Protein AF-A0A392W012-F1 (afdb_monomer)

pLDDT: mean 75.73, std 12.3, range [46.34, 92.5]

Sequence (65 aa):
DAVSHWGTPESVSEIRSFLGLAGYYRRFIEGFSKLALPLTKLTRKEQALFGMVIARRVFKNSKED

Mean predicted aligned error: 10.98 Å

Radius of gyration: 16.83 Å; Cα contacts (8 Å, |Δi|>4): 14; chains: 1; bounding box: 23×23×55 Å

Secondary structure (DSSP, 8-state):
-TTTTPPPP-SHHHHHHHHHHHHHHTTTSTTHHHHHHHHHHHHHHHHHHHHHHHHHHHHHHTT--

Organism: NCBI:txid97028

Structure (mmCIF, N/CA/C/O backbone):
data_AF-A0A392W012-F1
#
_entry.id   AF-A0A392W012-F1
#
loop_
_atom_site.group_PDB
_atom_site.id
_atom_site.type_symbol
_atom_site.label_atom_id
_atom_site.label_alt_id
_atom_site.label_comp_id
_atom_site.label_asym_id
_atom_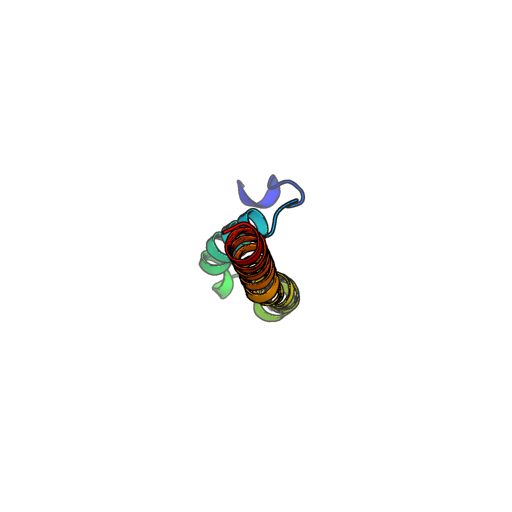site.label_entity_id
_atom_site.label_seq_id
_atom_site.pdbx_PDB_ins_code
_atom_site.Cartn_x
_atom_site.Cartn_y
_atom_site.Cartn_z
_atom_site.occupancy
_atom_site.B_iso_or_equiv
_atom_site.auth_seq_id
_atom_site.auth_comp_id
_atom_site.auth_asym_id
_atom_site.auth_atom_id
_atom_site.pdbx_PDB_model_num
ATOM 1 N N . ASP A 1 1 ? 14.134 -3.500 -10.212 1.00 57.03 1 ASP A N 1
ATOM 2 C CA . ASP A 1 1 ? 12.995 -2.661 -9.792 1.00 57.03 1 ASP A CA 1
ATOM 3 C C . ASP A 1 1 ? 12.866 -2.589 -8.283 1.00 57.03 1 ASP A C 1
ATOM 5 O O . ASP A 1 1 ? 12.974 -3.604 -7.608 1.00 57.03 1 ASP A O 1
ATOM 9 N N . ALA A 1 2 ? 12.663 -1.384 -7.745 1.00 62.81 2 ALA A N 1
ATOM 10 C CA . ALA A 1 2 ? 12.552 -1.149 -6.301 1.00 62.81 2 ALA A CA 1
ATOM 11 C C . ALA A 1 2 ? 11.276 -1.762 -5.692 1.00 62.81 2 ALA A C 1
ATOM 13 O O . ALA A 1 2 ? 11.286 -2.194 -4.548 1.00 62.81 2 ALA A O 1
ATOM 14 N N . VAL A 1 3 ? 10.191 -1.852 -6.471 1.00 64.06 3 VAL A N 1
ATOM 15 C CA . VAL A 1 3 ? 8.903 -2.417 -6.028 1.00 64.06 3 VAL A CA 1
ATOM 16 C C . VAL A 1 3 ? 8.950 -3.946 -5.927 1.00 64.06 3 VAL A C 1
ATOM 18 O O . VAL A 1 3 ? 8.299 -4.518 -5.063 1.00 64.06 3 VAL A O 1
ATOM 21 N N . SER A 1 4 ? 9.737 -4.620 -6.773 1.00 69.25 4 SER A N 1
ATOM 22 C CA . SER A 1 4 ? 9.837 -6.087 -6.771 1.00 69.25 4 SER A CA 1
ATOM 23 C C . SER A 1 4 ? 10.726 -6.651 -5.660 1.00 69.25 4 SER A C 1
AT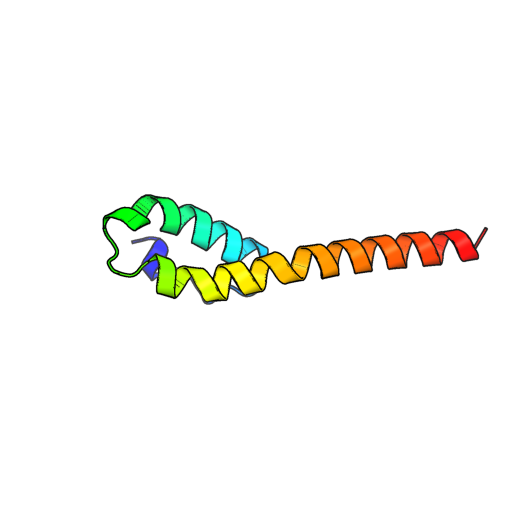OM 25 O O . SER A 1 4 ? 10.606 -7.828 -5.340 1.00 69.25 4 SER A O 1
ATOM 27 N N . HIS A 1 5 ? 11.573 -5.820 -5.047 1.00 72.25 5 HIS A N 1
ATOM 28 C CA . HIS A 1 5 ? 12.381 -6.171 -3.870 1.00 72.25 5 HIS A CA 1
ATOM 29 C C . HIS A 1 5 ? 11.786 -5.615 -2.571 1.00 72.25 5 HIS A C 1
ATOM 31 O O . HIS A 1 5 ? 12.441 -5.634 -1.530 1.00 72.25 5 HIS A O 1
ATOM 37 N N . TRP A 1 6 ? 10.565 -5.078 -2.628 1.00 70.31 6 TRP A N 1
ATOM 38 C CA . TRP A 1 6 ? 9.896 -4.564 -1.446 1.00 70.31 6 TRP A CA 1
ATOM 39 C C . TRP A 1 6 ? 9.528 -5.742 -0.542 1.00 70.31 6 TRP A C 1
ATOM 41 O O . TRP A 1 6 ? 8.783 -6.633 -0.952 1.00 70.31 6 TRP A O 1
ATOM 51 N N . GLY A 1 7 ? 10.083 -5.767 0.671 1.00 77.75 7 GLY A N 1
ATOM 52 C CA . GLY A 1 7 ? 9.752 -6.782 1.669 1.00 77.75 7 GLY A CA 1
ATOM 53 C C . GLY A 1 7 ? 8.272 -6.739 2.053 1.00 77.75 7 GLY A C 1
ATOM 54 O O . GLY A 1 7 ? 7.569 -5.764 1.771 1.00 77.75 7 GLY A O 1
ATOM 55 N N . THR A 1 8 ? 7.788 -7.798 2.703 1.00 80.94 8 THR A N 1
ATOM 56 C CA . THR A 1 8 ? 6.428 -7.824 3.254 1.00 80.94 8 THR A CA 1
AT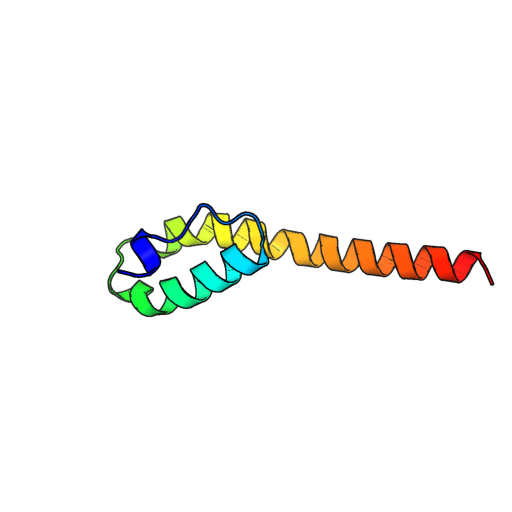OM 57 C C . THR A 1 8 ? 6.259 -6.639 4.209 1.00 80.94 8 THR A C 1
ATOM 59 O O . THR A 1 8 ? 6.997 -6.573 5.188 1.00 80.94 8 THR A O 1
ATOM 62 N N . PRO A 1 9 ? 5.338 -5.696 3.943 1.00 78.44 9 PRO A N 1
ATOM 63 C CA . PRO A 1 9 ? 5.175 -4.534 4.802 1.00 78.44 9 PRO A CA 1
ATOM 64 C C . PRO A 1 9 ? 4.642 -4.965 6.171 1.00 78.44 9 PRO A C 1
ATOM 66 O O . PRO A 1 9 ? 3.615 -5.641 6.256 1.00 78.44 9 PRO A O 1
ATOM 69 N N . GLU A 1 10 ? 5.327 -4.556 7.236 1.00 83.19 10 GLU A N 1
ATOM 70 C CA . GLU A 1 10 ? 4.993 -4.922 8.621 1.00 83.19 10 GLU A CA 1
ATOM 71 C C . GLU A 1 10 ? 4.165 -3.837 9.317 1.00 83.19 10 GLU A C 1
ATOM 73 O O . GLU A 1 10 ? 3.505 -4.085 10.327 1.00 83.19 10 GLU A O 1
ATOM 78 N N . SER A 1 11 ? 4.156 -2.626 8.753 1.00 82.81 11 SER A N 1
ATOM 79 C CA . SER A 1 11 ? 3.456 -1.476 9.314 1.00 82.81 11 SER A CA 1
ATOM 80 C C . SER A 1 11 ? 2.454 -0.859 8.341 1.00 82.81 11 SER A C 1
ATOM 82 O O . SER A 1 11 ? 2.612 -0.850 7.119 1.00 82.81 11 SER A O 1
ATOM 84 N N . VAL A 1 12 ? 1.405 -0.243 8.884 1.00 80.75 12 VAL A N 1
ATOM 85 C CA . VAL A 1 12 ? 0.410 0.469 8.069 1.00 80.75 12 VAL A CA 1
ATOM 86 C C . VAL A 1 12 ? 1.012 1.711 7.393 1.00 80.75 12 VAL A C 1
ATOM 88 O O . VAL A 1 12 ? 0.537 2.137 6.337 1.00 80.75 12 VAL A O 1
ATOM 91 N N . SER A 1 13 ? 2.082 2.277 7.961 1.00 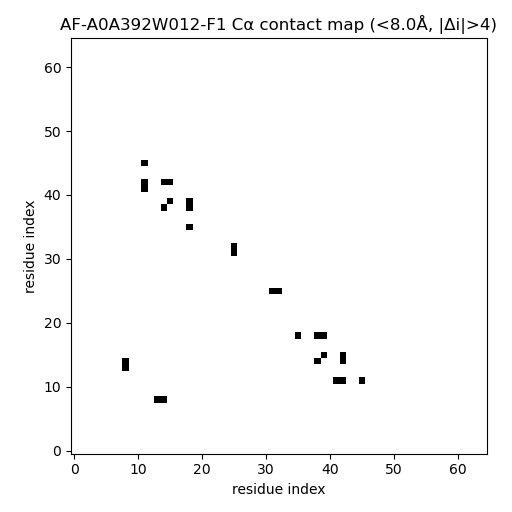83.56 13 SER A N 1
ATOM 92 C CA . SER A 1 13 ? 2.867 3.340 7.323 1.00 83.56 13 SER A CA 1
ATOM 93 C C . SER A 1 13 ? 3.533 2.841 6.038 1.00 83.56 13 SER A C 1
ATOM 95 O O . SER A 1 13 ? 3.391 3.472 4.993 1.00 83.56 13 SER A O 1
ATOM 97 N N . GLU A 1 14 ? 4.160 1.663 6.069 1.00 84.12 14 GLU A N 1
ATOM 98 C CA . GLU A 1 14 ? 4.737 1.032 4.876 1.00 84.12 14 GLU A CA 1
ATOM 99 C C . GLU A 1 14 ? 3.675 0.679 3.837 1.00 84.12 14 GLU A C 1
ATOM 101 O O . GLU A 1 14 ? 3.883 0.935 2.654 1.00 84.12 14 GLU A O 1
ATOM 106 N N . ILE A 1 15 ? 2.505 0.18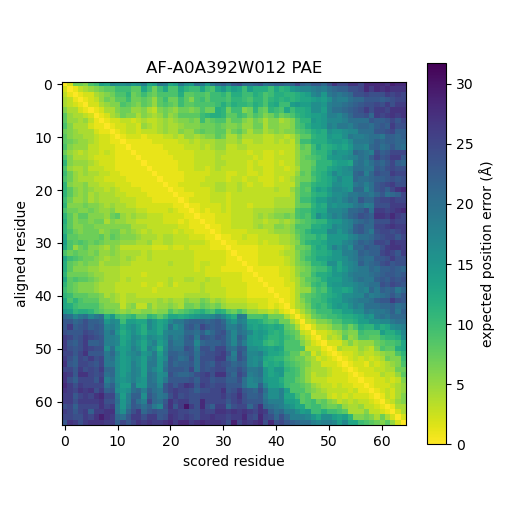1 4.259 1.00 85.38 15 ILE A N 1
ATOM 107 C CA . ILE A 1 15 ? 1.385 -0.082 3.341 1.00 85.38 15 ILE A CA 1
ATOM 108 C C . ILE A 1 15 ? 0.918 1.220 2.667 1.00 85.38 15 ILE A C 1
ATOM 110 O O . ILE A 1 15 ? 0.640 1.227 1.467 1.00 85.38 15 ILE A O 1
ATOM 114 N N . ARG A 1 16 ? 0.849 2.344 3.397 1.00 86.31 16 ARG A N 1
ATOM 115 C CA . ARG A 1 16 ? 0.516 3.661 2.820 1.00 86.31 16 ARG A CA 1
ATOM 116 C C . ARG A 1 16 ? 1.590 4.154 1.851 1.00 86.31 16 ARG A C 1
ATOM 118 O O . ARG A 1 16 ? 1.237 4.609 0.765 1.00 86.31 16 ARG A O 1
ATOM 125 N N . SER A 1 17 ? 2.865 4.026 2.207 1.00 86.50 17 SER A N 1
ATOM 126 C CA . SER A 1 17 ? 3.994 4.387 1.340 1.00 86.50 17 SER A CA 1
ATOM 127 C C . SER A 1 17 ? 4.008 3.556 0.055 1.00 86.50 17 SER A C 1
ATOM 129 O O . SER A 1 17 ? 4.143 4.108 -1.036 1.00 86.50 17 SER A O 1
ATOM 131 N N . PHE A 1 18 ? 3.758 2.248 0.165 1.00 85.50 18 PHE A N 1
ATOM 132 C CA . PHE A 1 18 ? 3.605 1.350 -0.976 1.00 85.50 18 PHE A CA 1
ATOM 133 C C . PHE A 1 18 ? 2.427 1.759 -1.864 1.00 85.50 18 PHE A C 1
ATOM 135 O O . PHE A 1 18 ? 2.591 1.883 -3.073 1.00 85.50 18 PHE A O 1
ATOM 142 N N . LEU A 1 19 ? 1.249 2.023 -1.288 1.00 86.81 19 LEU A N 1
ATOM 143 C CA . LEU A 1 19 ? 0.083 2.481 -2.051 1.00 86.81 19 LEU A CA 1
ATOM 144 C C . LEU A 1 19 ? 0.334 3.828 -2.748 1.00 86.81 19 LEU A C 1
ATOM 146 O O . LEU A 1 19 ? -0.148 4.026 -3.863 1.00 86.81 19 LEU A O 1
ATOM 150 N N . GLY A 1 20 ? 1.097 4.731 -2.127 1.00 87.75 20 GLY A N 1
ATOM 151 C CA . GLY A 1 20 ? 1.519 5.997 -2.730 1.00 87.75 20 GLY A CA 1
ATOM 152 C C . GLY A 1 20 ? 2.427 5.789 -3.943 1.00 87.75 20 GLY A C 1
ATOM 153 O O . GLY A 1 20 ? 2.158 6.334 -5.013 1.00 87.75 20 GLY A O 1
ATOM 154 N N . LEU A 1 21 ? 3.448 4.937 -3.804 1.00 87.38 21 LEU A N 1
ATOM 155 C CA . LEU A 1 21 ? 4.372 4.600 -4.890 1.00 87.38 21 LEU A CA 1
ATOM 156 C C . LEU A 1 21 ? 3.672 3.831 -6.019 1.00 87.38 21 LEU A C 1
ATOM 158 O O . LEU A 1 21 ? 3.787 4.186 -7.190 1.00 87.38 21 LEU A O 1
ATOM 162 N N . ALA A 1 22 ? 2.899 2.801 -5.682 1.00 85.69 22 ALA A N 1
ATOM 163 C CA . ALA A 1 22 ? 2.167 1.988 -6.648 1.00 85.69 22 ALA A CA 1
ATOM 164 C C . ALA A 1 22 ? 1.049 2.790 -7.344 1.00 85.69 22 ALA A C 1
ATOM 166 O O . ALA A 1 22 ? 0.719 2.532 -8.503 1.00 85.69 22 ALA A O 1
ATOM 167 N N . GLY A 1 23 ? 0.520 3.821 -6.676 1.00 88.69 23 GLY A N 1
ATOM 168 C CA . GLY A 1 23 ? -0.436 4.771 -7.239 1.00 88.69 23 GLY A CA 1
ATOM 169 C C . GLY A 1 23 ? 0.093 5.525 -8.463 1.00 88.69 23 GLY A C 1
ATOM 170 O O . GLY A 1 23 ? -0.690 5.808 -9.371 1.00 88.69 23 GLY A O 1
ATOM 171 N N . TYR A 1 24 ? 1.406 5.777 -8.541 1.00 89.56 24 TYR A N 1
ATOM 172 C CA . TYR A 1 24 ? 2.048 6.373 -9.720 1.00 89.56 24 TYR A CA 1
ATOM 173 C C . TYR A 1 24 ? 1.909 5.475 -10.962 1.00 89.56 24 TYR A C 1
ATOM 175 O O . TYR A 1 24 ? 1.612 5.951 -12.058 1.00 89.56 24 TYR A O 1
ATOM 183 N N . TYR A 1 25 ? 2.013 4.157 -10.779 1.00 88.19 25 TYR A N 1
ATOM 184 C CA 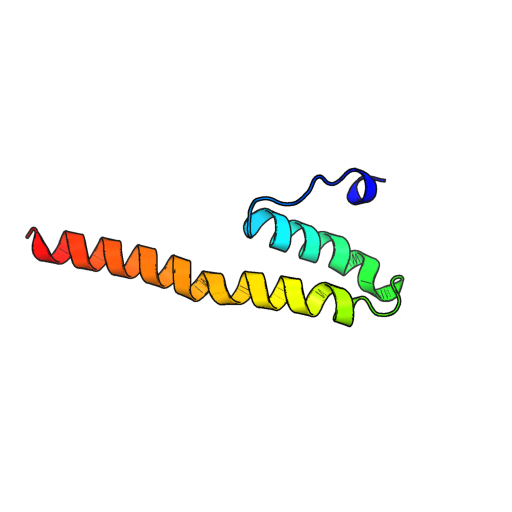. TYR A 1 25 ? 1.958 3.168 -11.859 1.00 88.19 25 TYR A CA 1
ATOM 185 C C . TYR A 1 25 ? 0.547 2.638 -12.152 1.00 88.19 25 TYR A C 1
ATOM 187 O O . TYR A 1 25 ? 0.371 1.836 -13.067 1.00 88.19 25 TYR A O 1
ATOM 195 N N . ARG A 1 26 ? -0.487 3.109 -11.437 1.00 88.44 26 ARG A N 1
ATOM 196 C CA . ARG A 1 26 ? -1.864 2.577 -11.524 1.00 88.44 26 ARG A CA 1
ATOM 197 C C . ARG A 1 26 ? -2.450 2.518 -12.939 1.00 88.44 26 ARG A C 1
ATOM 199 O O . ARG A 1 26 ? -3.335 1.713 -13.189 1.00 88.44 26 ARG A O 1
ATOM 206 N N . ARG A 1 27 ? -2.003 3.395 -13.851 1.00 91.75 27 ARG A N 1
ATOM 207 C CA . ARG A 1 27 ? -2.491 3.469 -15.245 1.00 91.75 27 ARG A CA 1
ATOM 208 C C . ARG A 1 27 ? -1.991 2.313 -16.110 1.00 91.75 27 ARG A C 1
ATOM 210 O O . ARG A 1 27 ? -2.580 2.051 -17.149 1.00 91.75 27 ARG A O 1
ATOM 217 N N . PHE A 1 28 ? -0.923 1.653 -15.676 1.00 88.06 28 PHE A N 1
ATOM 218 C CA . PHE A 1 28 ? -0.266 0.561 -16.387 1.00 88.06 28 PHE A CA 1
ATOM 219 C C . PHE A 1 28 ? -0.562 -0.808 -15.757 1.00 88.06 28 PHE A C 1
ATOM 221 O O . PHE A 1 28 ? -0.136 -1.827 -16.285 1.00 88.06 28 PHE A O 1
ATOM 228 N N . ILE A 1 29 ? -1.289 -0.838 -14.633 1.00 85.44 29 ILE A N 1
ATOM 229 C CA . ILE A 1 29 ? -1.624 -2.056 -13.892 1.00 85.44 29 ILE A CA 1
ATOM 230 C C . ILE A 1 29 ? -3.129 -2.293 -14.019 1.00 85.44 29 ILE A C 1
ATOM 232 O O . ILE A 1 29 ? -3.942 -1.633 -13.363 1.00 85.44 29 ILE A O 1
ATOM 236 N N . GLU A 1 30 ? -3.512 -3.245 -14.866 1.00 92.50 30 GLU A N 1
ATOM 237 C CA . GLU A 1 30 ? -4.912 -3.629 -15.013 1.00 92.50 30 GLU A CA 1
ATOM 238 C C . GLU A 1 30 ? -5.466 -4.161 -13.683 1.00 92.50 30 GLU A C 1
ATOM 240 O O . GLU A 1 30 ? -4.838 -4.948 -12.977 1.00 92.50 30 GLU A O 1
ATOM 245 N N . GLY A 1 31 ? -6.648 -3.684 -13.292 1.00 90.12 31 GLY A N 1
ATOM 246 C CA . GLY A 1 31 ? -7.269 -4.103 -12.039 1.00 90.12 31 GLY A CA 1
ATOM 247 C C . GLY A 1 31 ? -6.593 -3.570 -10.770 1.00 90.12 31 GLY A C 1
ATOM 248 O O . GLY A 1 31 ? -6.957 -4.025 -9.685 1.00 90.12 31 GLY A O 1
ATOM 249 N N . PHE A 1 32 ? -5.695 -2.576 -10.856 1.00 88.81 32 PHE A N 1
ATOM 250 C CA . PHE A 1 32 ? -5.017 -1.973 -9.696 1.00 88.81 32 PHE A CA 1
ATOM 251 C C . PHE A 1 32 ? -5.969 -1.648 -8.537 1.00 88.81 32 PHE A C 1
ATOM 253 O O . PHE A 1 32 ? -5.700 -1.978 -7.384 1.00 88.81 32 PHE A O 1
ATOM 260 N N . SER A 1 33 ? -7.131 -1.063 -8.839 1.00 85.88 33 SER A N 1
ATOM 261 C CA . SER A 1 33 ? -8.142 -0.723 -7.835 1.00 85.88 33 SER A CA 1
ATOM 262 C C . SER A 1 33 ? -8.622 -1.935 -7.029 1.00 85.88 33 SER A C 1
ATOM 264 O O . SER A 1 33 ? -8.884 -1.784 -5.842 1.00 85.88 33 SER A O 1
ATOM 266 N N . LYS A 1 34 ? -8.710 -3.133 -7.630 1.00 89.50 34 LYS A N 1
ATOM 267 C CA . LYS A 1 34 ? -9.119 -4.372 -6.940 1.00 89.50 34 LYS A CA 1
ATOM 268 C C . LYS A 1 34 ? -8.053 -4.837 -5.941 1.00 89.50 34 LYS A C 1
ATOM 270 O O . LYS A 1 34 ? -8.409 -5.293 -4.859 1.00 89.50 34 LYS A O 1
ATOM 275 N N . LEU A 1 35 ? -6.772 -4.662 -6.276 1.00 85.44 35 LEU A N 1
ATOM 276 C CA . L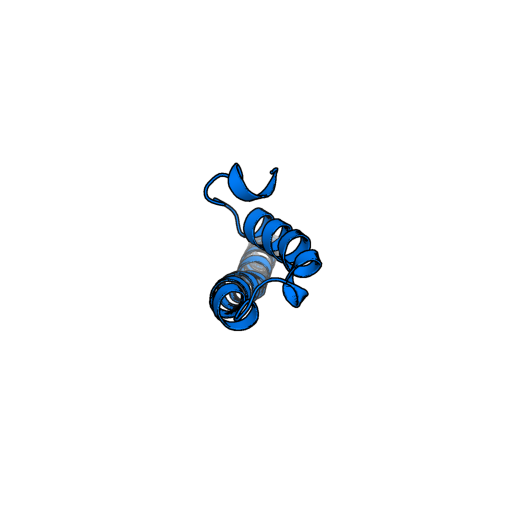EU A 1 35 ? -5.629 -4.984 -5.411 1.00 85.44 35 LEU A CA 1
ATOM 277 C C . LEU A 1 35 ? -5.446 -3.949 -4.289 1.00 85.44 35 LEU A C 1
ATOM 279 O O . LEU A 1 35 ? -5.204 -4.298 -3.136 1.00 85.44 35 LEU A O 1
ATOM 283 N N . ALA A 1 36 ? -5.615 -2.664 -4.607 1.00 86.38 36 ALA A N 1
ATOM 284 C CA . ALA A 1 36 ? -5.458 -1.566 -3.658 1.00 86.38 36 ALA A CA 1
ATOM 285 C C . ALA A 1 36 ? -6.623 -1.453 -2.658 1.00 86.38 36 ALA A C 1
ATOM 287 O O . ALA A 1 36 ? -6.439 -0.916 -1.563 1.00 86.38 36 ALA A O 1
ATOM 288 N N . LEU A 1 37 ? -7.820 -1.948 -3.001 1.00 86.88 37 LEU A N 1
ATOM 289 C CA . LEU A 1 37 ? -9.018 -1.858 -2.159 1.00 86.88 37 LEU A CA 1
ATOM 290 C C . LEU A 1 37 ? -8.846 -2.477 -0.757 1.00 86.88 37 LEU A C 1
ATOM 292 O O . LEU A 1 37 ? -9.122 -1.774 0.220 1.00 86.88 37 LEU A O 1
ATOM 296 N N . PRO A 1 38 ? -8.419 -3.751 -0.604 1.00 85.38 38 PRO A N 1
ATOM 297 C CA . PRO A 1 38 ? -8.234 -4.356 0.716 1.00 85.38 38 PRO A CA 1
ATOM 298 C C . PRO A 1 38 ? -7.168 -3.626 1.543 1.00 85.38 38 PRO A C 1
ATOM 300 O O . PRO A 1 38 ? -7.404 -3.343 2.716 1.00 85.38 38 PRO A O 1
ATOM 303 N N . LEU A 1 39 ? -6.056 -3.219 0.922 1.00 83.31 39 LEU A N 1
ATOM 304 C CA . LEU A 1 39 ? -4.974 -2.476 1.583 1.00 83.31 39 LEU A CA 1
ATOM 305 C C . LEU A 1 39 ? -5.432 -1.089 2.054 1.00 83.31 39 LEU A C 1
ATOM 307 O O . LEU A 1 39 ? -5.123 -0.648 3.158 1.00 83.31 39 LEU A O 1
ATOM 311 N N . THR A 1 40 ? -6.250 -0.419 1.246 1.00 83.19 40 THR A N 1
ATOM 312 C CA . THR A 1 40 ? -6.844 0.878 1.586 1.00 83.19 40 THR A CA 1
ATOM 313 C C . THR A 1 40 ? -7.873 0.758 2.717 1.00 83.19 40 THR A C 1
ATOM 315 O O . THR A 1 40 ? -8.027 1.677 3.518 1.00 83.19 40 THR A O 1
ATOM 318 N N . LYS A 1 41 ? -8.595 -0.366 2.819 1.00 82.06 41 LYS A N 1
ATOM 319 C CA . LYS A 1 41 ? -9.512 -0.634 3.941 1.00 82.06 41 LYS A CA 1
ATOM 320 C C . LYS A 1 41 ? -8.753 -0.919 5.240 1.00 82.06 41 LYS A C 1
ATOM 322 O O . LYS A 1 41 ? -9.156 -0.415 6.288 1.00 82.06 41 LYS A O 1
ATOM 327 N N . LEU A 1 42 ? -7.652 -1.669 5.159 1.00 75.75 42 LEU A N 1
ATOM 328 C CA . LEU A 1 42 ? -6.742 -1.933 6.279 1.00 75.75 42 LEU A CA 1
ATOM 329 C C . LEU A 1 42 ? -6.178 -0.631 6.864 1.00 75.75 42 LEU A C 1
ATOM 331 O O . LEU A 1 42 ? -6.204 -0.436 8.075 1.00 75.75 42 LEU A O 1
ATOM 335 N N . THR A 1 43 ? -5.762 0.303 6.009 1.00 73.69 43 THR A N 1
ATOM 336 C CA . THR A 1 43 ? -5.132 1.555 6.453 1.00 73.69 43 THR A CA 1
ATOM 337 C C . THR A 1 43 ? -6.128 2.584 7.002 1.00 73.69 43 THR A C 1
ATOM 339 O O . THR A 1 43 ? -5.766 3.383 7.867 1.00 73.69 43 THR A O 1
ATOM 342 N N . ARG A 1 44 ? -7.398 2.557 6.566 1.00 68.94 44 ARG A N 1
ATOM 343 C CA . ARG A 1 44 ? -8.459 3.440 7.093 1.00 68.94 44 ARG A CA 1
ATOM 344 C C . ARG A 1 44 ? -8.934 3.060 8.494 1.00 68.94 44 ARG A C 1
ATOM 346 O O . ARG A 1 44 ? -9.242 3.951 9.279 1.00 68.94 44 ARG A O 1
ATOM 353 N N . LYS A 1 45 ? -8.972 1.765 8.833 1.00 61.03 45 LYS A N 1
ATOM 354 C CA . LYS A 1 45 ? -9.394 1.297 10.170 1.00 61.03 45 LYS A CA 1
ATOM 355 C C . LYS A 1 45 ? -8.449 1.756 11.289 1.00 61.03 45 LYS A C 1
ATOM 357 O O . LYS A 1 45 ? -8.850 1.826 12.444 1.00 61.03 45 LYS A O 1
ATOM 362 N N . GLU A 1 46 ? -7.218 2.117 10.946 1.00 56.47 46 GLU A N 1
ATOM 363 C CA . GLU A 1 46 ? -6.191 2.497 11.911 1.00 56.47 46 GLU A CA 1
ATOM 364 C C . GLU A 1 46 ? -6.250 3.974 12.345 1.00 56.47 46 GLU A C 1
ATOM 366 O O . GLU A 1 46 ? -5.763 4.296 13.423 1.00 56.47 46 GLU A O 1
ATOM 371 N N . GLN A 1 47 ? -6.917 4.879 11.609 1.00 56.28 47 GLN A N 1
ATOM 372 C CA . GLN A 1 47 ? -7.178 6.229 12.148 1.00 56.28 47 GLN A CA 1
ATOM 373 C C . GLN A 1 47 ? -8.087 6.179 13.382 1.00 56.28 47 GLN A C 1
ATOM 375 O O . GLN A 1 47 ? -7.909 6.963 14.312 1.00 56.28 47 GLN A O 1
ATOM 380 N N . ALA A 1 48 ? -8.994 5.201 13.436 1.00 55.25 48 ALA A N 1
ATOM 381 C CA . ALA A 1 48 ? -9.760 4.917 14.641 1.00 55.25 48 ALA A CA 1
ATOM 382 C C . ALA A 1 48 ? -8.876 4.332 15.757 1.00 55.25 48 ALA A C 1
ATOM 384 O O . ALA A 1 48 ? -9.085 4.670 16.915 1.00 55.25 48 ALA A O 1
ATOM 385 N N . LEU A 1 49 ? -7.863 3.517 15.431 1.00 56.59 49 LEU A N 1
ATOM 386 C CA . LEU A 1 49 ? -6.935 2.948 16.416 1.00 56.59 49 LEU A CA 1
ATOM 387 C C . LEU A 1 49 ? -5.983 4.008 16.991 1.00 56.59 49 LEU A C 1
ATOM 389 O O . LEU A 1 49 ? -5.826 4.085 18.203 1.00 56.59 49 LEU A O 1
ATOM 393 N N . PHE A 1 50 ? -5.399 4.865 16.151 1.00 59.97 50 PHE A N 1
ATOM 394 C CA . PHE A 1 50 ? -4.571 5.990 16.590 1.00 59.97 50 PHE A CA 1
ATOM 395 C C . PHE A 1 50 ? -5.396 6.995 17.404 1.00 59.97 50 PHE A C 1
ATOM 397 O O . PHE A 1 50 ? -4.998 7.358 18.509 1.00 59.97 50 PHE A O 1
ATOM 404 N N . GLY A 1 51 ? -6.593 7.358 16.928 1.00 59.59 51 GLY A N 1
ATOM 405 C CA . GLY A 1 51 ? -7.546 8.172 17.685 1.00 59.59 51 GLY A CA 1
ATOM 406 C C . GLY A 1 51 ? -7.931 7.541 19.028 1.00 59.59 51 GLY A C 1
ATOM 407 O O . GLY A 1 51 ? -7.933 8.232 20.041 1.00 59.59 51 GLY A O 1
ATOM 408 N N . MET A 1 52 ? -8.164 6.224 19.077 1.00 64.00 52 MET A N 1
ATOM 409 C CA . MET A 1 52 ? -8.417 5.484 20.321 1.00 64.00 52 MET A CA 1
ATOM 410 C C . MET A 1 52 ? -7.210 5.477 21.264 1.00 64.00 52 MET A C 1
ATOM 412 O O . MET A 1 52 ? -7.389 5.653 22.464 1.00 64.00 52 MET A O 1
ATOM 416 N N . VAL A 1 53 ? -5.988 5.280 20.764 1.00 74.19 53 VAL A N 1
ATOM 417 C CA . VAL A 1 53 ? -4.765 5.267 21.586 1.00 74.19 53 VAL A CA 1
ATOM 418 C C . VAL A 1 53 ? -4.496 6.649 22.183 1.00 74.19 53 VAL A C 1
ATOM 420 O O . VAL A 1 53 ? -4.182 6.749 23.370 1.00 74.19 53 VAL A O 1
ATOM 423 N N . ILE A 1 54 ? -4.678 7.713 21.397 1.00 70.94 54 ILE A N 1
ATOM 424 C CA . ILE A 1 54 ? -4.557 9.095 21.873 1.00 70.94 54 ILE A CA 1
ATOM 425 C C . ILE A 1 54 ? -5.671 9.422 22.871 1.00 70.94 54 ILE A C 1
ATOM 427 O O . ILE A 1 54 ? -5.369 9.875 23.972 1.00 70.94 54 ILE A O 1
ATOM 431 N N . ALA A 1 55 ? -6.933 9.112 22.559 1.00 67.00 55 ALA A N 1
ATOM 432 C CA . ALA A 1 55 ? -8.056 9.324 23.474 1.00 67.00 55 ALA A CA 1
ATOM 433 C C . ALA A 1 55 ? -7.876 8.559 24.794 1.00 67.00 55 ALA A C 1
ATOM 435 O O . ALA A 1 55 ? -8.152 9.097 25.860 1.00 67.00 55 ALA A O 1
ATOM 436 N N . ARG A 1 56 ? -7.343 7.332 24.748 1.00 66.25 56 ARG A N 1
ATOM 437 C CA . ARG A 1 56 ? -7.038 6.524 25.937 1.00 66.25 56 ARG A CA 1
ATOM 438 C C . ARG A 1 56 ? -5.917 7.128 26.779 1.00 66.25 56 ARG A C 1
ATOM 440 O O . ARG A 1 56 ? -6.001 7.083 28.002 1.00 66.25 56 ARG A O 1
ATOM 447 N N . ARG A 1 57 ? -4.875 7.678 26.145 1.00 72.94 57 ARG A N 1
ATOM 448 C CA . ARG A 1 57 ? -3.768 8.355 26.838 1.00 72.94 57 ARG A CA 1
ATOM 449 C C . ARG A 1 57 ? -4.227 9.660 27.485 1.00 72.94 57 ARG A C 1
ATOM 451 O O . ARG A 1 57 ? -3.918 9.883 28.648 1.00 72.94 57 ARG A O 1
ATOM 458 N N . VAL A 1 58 ? -5.019 10.458 26.772 1.00 72.81 58 VAL A N 1
ATOM 459 C CA . VAL A 1 58 ? -5.638 11.679 27.309 1.00 72.81 58 VAL A CA 1
ATOM 460 C C . VAL A 1 58 ? -6.559 11.337 28.481 1.00 72.81 58 VAL A C 1
ATOM 462 O O . VAL A 1 58 ? -6.400 11.890 29.560 1.00 72.81 58 VAL A O 1
ATOM 465 N N . PHE A 1 59 ? -7.446 10.353 28.317 1.00 70.81 59 PHE A N 1
ATOM 466 C CA . PHE A 1 59 ? -8.367 9.924 29.371 1.00 70.81 59 PHE A CA 1
ATOM 467 C C . PHE A 1 59 ? -7.658 9.398 30.625 1.00 70.81 59 PHE A C 1
ATOM 469 O O . PHE A 1 59 ? -8.161 9.588 31.729 1.00 70.81 59 PHE A O 1
ATOM 476 N N . LYS A 1 60 ? -6.509 8.7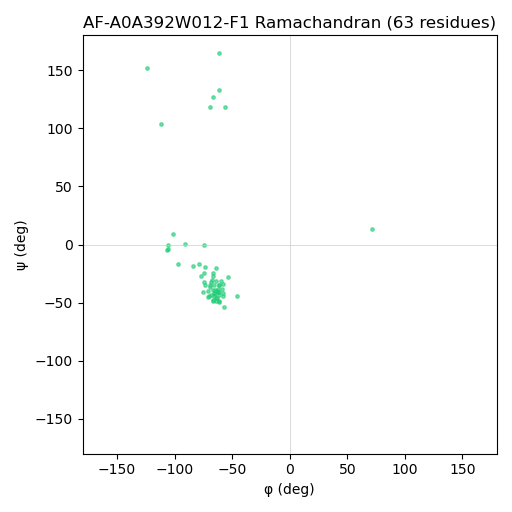26 30.469 1.00 69.00 60 LYS A N 1
ATOM 477 C CA . LYS A 1 60 ? -5.724 8.238 31.608 1.00 69.00 60 LYS A CA 1
ATOM 478 C C . LYS A 1 60 ? -5.063 9.389 32.372 1.00 69.00 60 LYS A C 1
ATOM 480 O O . LYS A 1 60 ? -5.172 9.419 33.589 1.00 69.00 60 LYS A O 1
ATOM 485 N N . ASN A 1 61 ? -4.467 10.350 31.666 1.00 65.81 61 ASN A N 1
ATOM 486 C CA . ASN A 1 61 ? -3.827 11.508 32.293 1.00 65.81 61 ASN A CA 1
ATOM 487 C C . ASN A 1 61 ? -4.849 12.416 33.007 1.00 65.81 61 ASN A C 1
ATOM 489 O O . ASN A 1 61 ? -4.56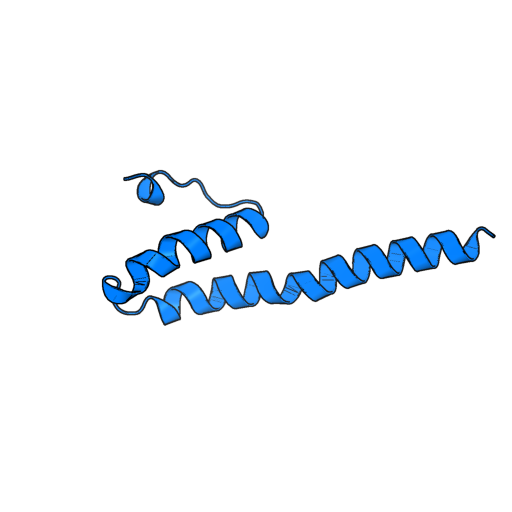4 12.920 34.079 1.00 65.81 61 ASN A O 1
ATOM 493 N N . SER A 1 62 ? -6.074 12.551 32.485 1.00 53.97 62 SER A N 1
ATOM 494 C CA . SER A 1 62 ? -7.145 13.346 33.121 1.00 53.97 62 SER A CA 1
ATOM 495 C C . SER A 1 62 ? -7.789 12.705 34.360 1.00 53.97 62 SER A C 1
ATOM 497 O O . SER A 1 62 ? -8.741 13.256 34.904 1.00 53.97 62 SER A O 1
ATOM 499 N N . LYS A 1 63 ? -7.352 11.508 34.763 1.00 55.50 63 LYS A N 1
ATOM 500 C CA . LYS A 1 63 ? -7.794 10.819 35.987 1.00 55.50 63 LYS A CA 1
ATOM 501 C C . LYS A 1 63 ? -6.719 10.829 37.081 1.00 55.50 63 LYS A C 1
ATOM 503 O O . LYS A 1 63 ? -6.980 10.304 38.159 1.00 55.50 63 LYS A O 1
ATOM 508 N N . GLU A 1 64 ? -5.531 11.351 36.779 1.00 51.31 64 GLU A N 1
ATOM 509 C CA . GLU A 1 64 ? -4.379 11.413 37.687 1.00 51.31 64 GLU A CA 1
ATOM 510 C C . GLU A 1 64 ? -4.125 12.845 38.223 1.00 51.31 64 GLU A C 1
ATOM 512 O O . GLU A 1 64 ? -3.241 13.002 39.062 1.00 51.31 64 GLU A O 1
ATOM 517 N N . ASP A 1 65 ? -4.942 13.834 37.819 1.00 46.34 65 ASP A N 1
ATOM 518 C CA . ASP A 1 65 ? -5.006 15.212 38.354 1.00 46.34 65 ASP A CA 1
ATOM 519 C C . ASP A 1 65 ? -6.247 15.435 39.243 1.00 46.34 65 ASP A C 1
ATOM 521 O O . ASP A 1 65 ? -7.335 14.910 38.890 1.00 46.34 65 ASP A O 1
#

Solvent-accessible surface area (backbone atoms only — not comparable to full-atom values): 3963 Å² total; per-residue (Å²): 113,76,76,82,70,56,69,86,68,89,42,64,66,50,49,50,52,49,51,57,60,52,56,74,50,42,91,79,38,87,67,40,67,71,66,46,46,62,58,54,54,59,51,57,60,43,59,56,49,53,52,46,54,51,51,51,52,54,56,54,57,69,69,77,110

Foldseek 3Di:
DVLVPDPDDPDLVVLVVNCVVVVVVCVVDPPVCVVVVVSVVVSVVCVVVVVVVVVVVVVVVVVVD

InterPro domains:
  IPR043128 Reverse transcriptase/Diguanylate cyclase domain [G3DSA:3.30.70.270] (1-65)
  IPR043502 DNA/RNA polymerase superfamily [SSF56672] (2-49)
  IPR051320 Viral Replication and Maturation Polyprotein [PTHR33064] (1-47)